Protein AF-A0A831K720-F1 (afdb_monomer_lite)

Sequence (81 aa):
MPVRIKLKLKSLINNREIETSALINSGFTTERPQLLIPRKRAEHLGLWPPPPQALLIELGTAGGPVRNYLIYNSLEVQAVE

Structure (mmCIF, N/CA/C/O backbone):
data_AF-A0A831K720-F1
#
_entry.id   AF-A0A831K720-F1
#
loop_
_atom_site.group_PDB
_atom_site.id
_atom_site.type_symbol
_atom_site.label_atom_id
_atom_site.label_alt_id
_atom_site.label_comp_id
_atom_site.label_asym_id
_atom_site.label_entity_id
_atom_site.label_seq_id
_atom_site.pdbx_PDB_ins_code
_atom_site.Cartn_x
_atom_site.Cartn_y
_atom_site.Cartn_z
_atom_site.occupancy
_atom_site.B_iso_or_equiv
_atom_site.auth_seq_id
_atom_site.auth_comp_id
_atom_site.auth_asym_id
_atom_site.auth_atom_id
_atom_site.pdbx_PDB_model_num
ATOM 1 N N . MET A 1 1 ? -6.357 -18.811 6.412 1.00 67.56 1 MET A N 1
ATOM 2 C CA . MET A 1 1 ? -7.654 -18.106 6.500 1.00 67.56 1 MET A CA 1
ATOM 3 C C . MET A 1 1 ? -7.382 -16.623 6.297 1.00 67.56 1 MET A C 1
ATOM 5 O O . MET A 1 1 ? -6.558 -16.099 7.037 1.00 67.56 1 MET A O 1
ATOM 9 N N . PRO A 1 2 ? -7.946 -15.966 5.273 1.00 79.56 2 PRO A N 1
ATOM 10 C CA . PRO A 1 2 ? -7.701 -14.545 5.060 1.00 79.56 2 PRO A CA 1
ATOM 11 C C . PRO A 1 2 ? -8.408 -13.726 6.147 1.00 79.56 2 PRO A C 1
ATOM 13 O O . PRO A 1 2 ? -9.599 -13.913 6.389 1.00 79.56 2 PRO A O 1
ATOM 16 N N . VAL A 1 3 ? -7.675 -12.829 6.808 1.00 89.56 3 VAL A N 1
ATOM 17 C CA . VAL A 1 3 ? -8.231 -11.948 7.845 1.00 89.56 3 VAL A CA 1
ATOM 18 C C . VAL A 1 3 ? -8.576 -10.611 7.206 1.00 89.56 3 VAL A C 1
ATOM 20 O O . VAL A 1 3 ? -7.717 -9.960 6.605 1.00 89.56 3 VAL A O 1
ATOM 23 N N . ARG A 1 4 ? -9.844 -10.207 7.314 1.00 93.38 4 ARG A N 1
ATOM 24 C CA . ARG A 1 4 ? -10.283 -8.863 6.938 1.00 93.38 4 ARG A CA 1
ATOM 25 C C . ARG A 1 4 ? -10.071 -7.937 8.127 1.00 93.38 4 ARG A C 1
ATOM 27 O O . ARG A 1 4 ? -10.512 -8.244 9.226 1.00 93.38 4 ARG A O 1
ATOM 34 N N . ILE A 1 5 ? -9.440 -6.802 7.876 1.00 94.88 5 ILE A N 1
ATOM 35 C CA . ILE A 1 5 ? -9.186 -5.759 8.869 1.00 94.88 5 ILE A CA 1
ATOM 36 C C . ILE A 1 5 ? -9.625 -4.415 8.295 1.00 94.88 5 ILE A C 1
ATOM 38 O O . ILE A 1 5 ? -9.603 -4.233 7.073 1.00 94.88 5 ILE A O 1
ATOM 42 N N . LYS A 1 6 ? -10.046 -3.469 9.133 1.00 97.06 6 LYS A N 1
ATOM 43 C CA . LYS A 1 6 ? -10.166 -2.075 8.705 1.00 97.06 6 LYS A CA 1
ATOM 44 C C . LYS A 1 6 ? -8.866 -1.346 8.996 1.00 97.06 6 LYS A C 1
ATOM 46 O O . LYS A 1 6 ? -8.288 -1.483 10.071 1.00 97.06 6 LYS A O 1
ATOM 51 N N . LEU A 1 7 ? -8.419 -0.565 8.025 1.00 97.06 7 LEU A N 1
ATOM 52 C CA . LEU A 1 7 ? -7.255 0.290 8.157 1.00 97.06 7 LEU A CA 1
ATOM 53 C C . LEU A 1 7 ? -7.664 1.740 7.956 1.00 97.06 7 LEU A C 1
ATOM 55 O O . LEU A 1 7 ? -8.406 2.057 7.022 1.00 97.06 7 LEU A O 1
ATOM 59 N N . LYS A 1 8 ? -7.099 2.603 8.789 1.00 97.88 8 LYS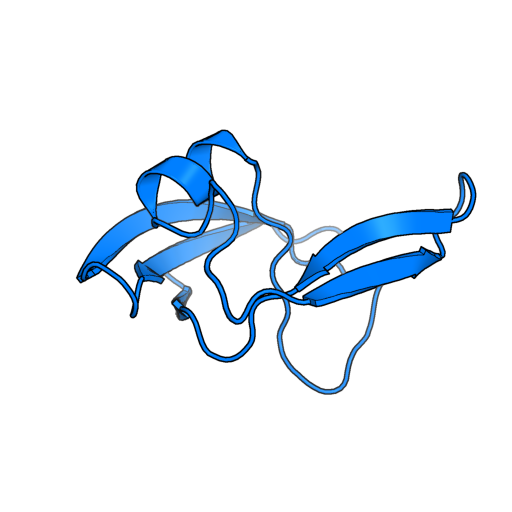 A N 1
ATOM 60 C CA . LYS A 1 8 ? -6.997 4.032 8.544 1.00 97.88 8 LYS A CA 1
ATOM 61 C C . LYS A 1 8 ? -5.640 4.301 7.902 1.00 97.88 8 LYS A C 1
ATOM 63 O O . LYS A 1 8 ? -4.605 3.876 8.420 1.00 97.88 8 LYS A O 1
ATOM 68 N N . LEU A 1 9 ? -5.659 4.929 6.733 1.00 97.81 9 LEU A N 1
ATOM 69 C CA . LEU A 1 9 ? -4.482 5.232 5.926 1.00 97.81 9 LEU A CA 1
ATOM 70 C C . LEU A 1 9 ? -4.377 6.739 5.765 1.00 97.81 9 LEU A C 1
ATOM 72 O O . LEU A 1 9 ? -5.290 7.348 5.206 1.00 97.81 9 LEU A O 1
ATOM 76 N N . LYS A 1 10 ? -3.252 7.318 6.175 1.00 98.19 10 LYS A N 1
ATOM 77 C CA . LYS A 1 10 ? -2.969 8.741 6.000 1.00 98.19 10 LYS A CA 1
ATOM 78 C C . LYS A 1 10 ? -1.746 8.930 5.116 1.00 98.19 10 LYS A C 1
ATOM 80 O O . LYS A 1 10 ? -0.679 8.380 5.377 1.00 98.19 10 LYS A O 1
ATOM 85 N N . SER A 1 11 ? -1.917 9.706 4.051 1.00 97.75 11 SER A N 1
ATOM 86 C CA . SER A 1 11 ? -0.846 10.051 3.124 1.00 97.75 11 SER A CA 1
ATOM 87 C C . SER A 1 11 ? 0.083 11.091 3.714 1.00 97.75 11 SER A C 1
ATOM 89 O O . SER A 1 11 ? -0.351 12.177 4.091 1.00 97.75 11 SER A O 1
ATOM 91 N N . LEU A 1 12 ? 1.377 10.786 3.708 1.00 96.81 12 LEU A N 1
ATOM 92 C CA . LEU A 1 12 ? 2.423 11.737 4.079 1.00 96.81 12 LEU A CA 1
ATOM 93 C C . LEU A 1 12 ? 2.740 12.732 2.951 1.00 96.81 12 LEU A C 1
ATOM 95 O O . LEU A 1 12 ? 3.435 13.714 3.180 1.00 96.81 12 LEU A O 1
ATOM 99 N N . ILE A 1 13 ? 2.224 12.502 1.736 1.00 94.19 13 ILE A N 1
ATOM 100 C CA . ILE A 1 13 ? 2.453 13.376 0.574 1.00 94.19 13 ILE A CA 1
ATOM 101 C C . ILE A 1 13 ? 1.500 14.573 0.594 1.00 94.19 13 ILE A C 1
ATOM 103 O O . ILE A 1 13 ? 1.900 15.693 0.293 1.00 94.19 13 ILE A O 1
ATOM 107 N N . ASN A 1 14 ? 0.224 14.340 0.912 1.00 95.31 14 ASN A N 1
ATOM 108 C CA . ASN A 1 14 ? -0.819 15.366 0.812 1.00 95.31 14 ASN A CA 1
ATOM 109 C C . ASN A 1 14 ? -1.741 15.456 2.038 1.00 95.31 14 ASN A C 1
ATOM 111 O O . ASN A 1 14 ? -2.753 16.150 1.974 1.00 95.31 14 ASN A O 1
ATOM 115 N N . ASN A 1 15 ? -1.418 14.758 3.133 1.00 97.12 15 ASN A N 1
ATOM 116 C CA . ASN A 1 15 ? -2.197 14.709 4.377 1.00 97.12 15 ASN A CA 1
ATOM 117 C C . ASN A 1 15 ? -3.644 14.204 4.235 1.00 97.12 15 ASN A C 1
ATOM 119 O O . ASN A 1 15 ? -4.424 14.325 5.179 1.00 97.12 15 ASN A O 1
ATOM 123 N N . ARG A 1 16 ? -4.028 13.619 3.092 1.00 97.69 16 ARG A N 1
ATOM 124 C CA . ARG A 1 16 ? -5.351 13.002 2.942 1.00 97.69 16 ARG A CA 1
ATOM 125 C C . ARG A 1 16 ? -5.413 11.677 3.672 1.00 97.69 16 ARG A C 1
ATOM 127 O O . ARG A 1 16 ? -4.432 10.937 3.734 1.00 97.69 16 ARG A O 1
ATOM 134 N N . GLU A 1 17 ? -6.602 11.365 4.157 1.00 97.69 17 GLU A N 1
ATOM 135 C CA . GLU A 1 17 ? -6.855 10.192 4.970 1.00 97.69 17 GLU A CA 1
ATOM 136 C C . GLU A 1 17 ? -8.076 9.429 4.463 1.00 97.69 17 GLU A C 1
ATOM 138 O O . GLU A 1 17 ? -9.053 10.028 4.012 1.00 97.69 17 GLU A O 1
ATOM 143 N N . ILE A 1 18 ? -8.010 8.100 4.526 1.00 97.31 18 ILE A N 1
ATOM 144 C CA . ILE A 1 18 ? -9.135 7.216 4.224 1.00 97.31 18 ILE A CA 1
ATOM 145 C C . ILE A 1 18 ? -9.225 6.091 5.246 1.00 97.31 18 ILE A C 1
ATOM 147 O O . ILE A 1 18 ? -8.209 5.569 5.701 1.00 97.31 18 ILE A O 1
ATOM 151 N N . GLU A 1 19 ? -10.445 5.640 5.505 1.00 97.25 19 GLU A N 1
ATOM 152 C CA . GLU A 1 19 ? -10.694 4.340 6.118 1.00 97.25 19 GLU A CA 1
ATOM 153 C C . GLU A 1 19 ? -11.135 3.343 5.045 1.00 97.25 19 GLU A C 1
ATOM 155 O O . GLU A 1 19 ? -11.958 3.644 4.173 1.00 97.25 19 GLU A O 1
ATOM 160 N N . THR A 1 20 ? -10.554 2.147 5.059 1.00 96.19 20 THR A N 1
ATOM 161 C CA . THR A 1 20 ? -10.870 1.095 4.089 1.00 96.19 20 THR A CA 1
ATOM 162 C C . THR A 1 20 ? -10.723 -0.284 4.707 1.00 96.19 20 THR A C 1
ATOM 164 O O . THR A 1 20 ? -9.893 -0.512 5.584 1.00 96.19 20 THR A O 1
ATOM 167 N N . SER A 1 21 ? -11.490 -1.250 4.206 1.00 95.19 21 SER A N 1
ATOM 168 C CA . SER A 1 21 ? -11.176 -2.653 4.461 1.00 95.19 21 SER A CA 1
ATOM 169 C C . SER A 1 21 ? -9.905 -3.057 3.715 1.00 95.19 21 SER A C 1
ATOM 171 O O . SER A 1 21 ? -9.700 -2.657 2.566 1.00 95.19 21 SER A O 1
ATOM 173 N N . ALA A 1 22 ? -9.106 -3.903 4.350 1.00 94.69 22 ALA A N 1
ATOM 174 C CA . ALA A 1 22 ? -7.935 -4.552 3.793 1.00 94.69 22 ALA A CA 1
ATOM 175 C C . ALA A 1 22 ? -7.969 -6.056 4.092 1.00 94.69 22 ALA A C 1
ATOM 177 O O . ALA A 1 22 ? -8.686 -6.524 4.982 1.00 94.69 22 ALA A O 1
ATOM 178 N N . LEU A 1 23 ? -7.194 -6.809 3.316 1.00 93.38 23 LEU A N 1
ATOM 179 C CA . LEU A 1 23 ? -7.004 -8.240 3.494 1.00 93.38 23 LEU A CA 1
ATOM 180 C C . LEU A 1 23 ? -5.568 -8.489 3.945 1.00 93.38 23 LEU A C 1
ATOM 182 O O . LEU A 1 23 ? -4.635 -8.125 3.231 1.00 93.38 23 LEU A O 1
ATOM 186 N N . ILE A 1 24 ? -5.390 -9.127 5.097 1.00 90.06 24 ILE A N 1
ATOM 187 C CA . ILE A 1 24 ? -4.068 -9.577 5.532 1.00 90.06 24 ILE A CA 1
ATOM 188 C C . ILE A 1 24 ? -3.708 -10.819 4.714 1.00 90.06 24 ILE A C 1
ATOM 190 O O . ILE A 1 24 ? -4.418 -11.828 4.753 1.00 90.06 24 ILE A O 1
ATOM 194 N N . ASN A 1 25 ? -2.613 -10.727 3.957 1.00 84.81 25 ASN A N 1
ATOM 195 C CA . ASN A 1 25 ? -2.115 -11.805 3.112 1.00 84.81 25 ASN A CA 1
ATOM 196 C C . ASN A 1 25 ? -0.901 -12.474 3.769 1.00 84.81 25 ASN A C 1
ATOM 198 O O . ASN A 1 25 ? 0.150 -11.855 3.882 1.00 84.81 25 ASN A O 1
ATOM 202 N N . SER A 1 26 ? -1.040 -13.740 4.173 1.00 81.00 26 SER A N 1
ATOM 203 C CA . SER A 1 26 ? 0.068 -14.559 4.690 1.00 81.00 26 SER A CA 1
ATOM 204 C C . SER A 1 26 ? 0.812 -15.343 3.602 1.00 81.00 26 SER A C 1
ATOM 206 O O . SER A 1 26 ? 1.804 -15.998 3.895 1.00 81.00 26 SER A O 1
ATOM 208 N N . GLY A 1 27 ? 0.328 -15.321 2.358 1.00 81.31 27 GLY A N 1
ATOM 209 C CA . GLY A 1 27 ? 0.965 -15.953 1.197 1.00 81.31 27 GLY A CA 1
ATOM 210 C C . GLY A 1 27 ? 2.060 -15.099 0.552 1.00 81.31 27 GLY A C 1
ATOM 211 O O . GLY A 1 27 ? 2.662 -15.523 -0.428 1.00 81.31 27 GLY A O 1
ATOM 212 N N . PHE A 1 28 ? 2.311 -13.901 1.083 1.00 81.44 28 PHE A N 1
ATOM 213 C CA . PHE A 1 28 ? 3.429 -13.046 0.711 1.00 81.44 28 PHE A CA 1
ATOM 214 C C . PHE A 1 28 ? 4.055 -12.478 1.981 1.00 81.44 28 PHE A C 1
ATOM 216 O O . PHE A 1 28 ? 3.381 -11.817 2.769 1.00 81.44 28 PHE A O 1
ATOM 223 N N . THR A 1 29 ? 5.341 -12.741 2.176 1.00 81.19 29 THR A N 1
ATOM 224 C CA . THR A 1 29 ? 6.096 -12.284 3.343 1.00 81.19 29 THR A CA 1
ATOM 225 C C . THR A 1 29 ? 7.196 -11.334 2.912 1.00 81.19 29 THR A C 1
ATOM 227 O O . THR A 1 29 ? 7.815 -11.500 1.864 1.00 81.19 29 THR A O 1
ATOM 230 N N . THR A 1 30 ? 7.463 -10.341 3.745 1.00 85.62 30 THR A N 1
ATOM 231 C CA . THR A 1 30 ? 8.488 -9.328 3.515 1.00 85.62 30 THR A CA 1
ATOM 232 C C . THR A 1 30 ? 8.958 -8.799 4.869 1.00 85.62 30 THR A C 1
ATOM 234 O O . THR A 1 30 ? 8.246 -8.930 5.864 1.00 85.62 30 THR A O 1
ATOM 237 N N . GLU A 1 31 ? 10.154 -8.219 4.927 1.00 87.50 31 GLU A N 1
ATOM 238 C CA . GLU A 1 31 ? 10.743 -7.722 6.178 1.00 87.50 31 GLU A CA 1
ATOM 239 C C . GLU A 1 31 ? 10.046 -6.473 6.727 1.00 87.50 31 GLU A C 1
ATOM 241 O O . GLU A 1 31 ? 10.173 -6.148 7.905 1.00 87.50 31 GLU A O 1
ATOM 246 N N . ARG A 1 32 ? 9.315 -5.746 5.876 1.00 87.88 32 ARG A N 1
ATOM 247 C CA . ARG A 1 32 ? 8.589 -4.529 6.254 1.00 87.88 32 ARG A CA 1
ATOM 248 C C . ARG A 1 32 ? 7.133 -4.635 5.829 1.00 87.88 32 ARG A C 1
ATOM 250 O O . ARG A 1 32 ? 6.886 -5.153 4.745 1.00 87.88 32 ARG A O 1
ATOM 257 N N . PRO A 1 33 ? 6.171 -4.102 6.602 1.00 88.00 33 PRO A N 1
ATOM 258 C CA . PRO A 1 33 ? 4.779 -4.067 6.172 1.00 88.00 33 PRO A CA 1
ATOM 259 C C . PRO A 1 33 ? 4.635 -3.417 4.791 1.00 88.00 33 PRO A C 1
ATOM 261 O O . PRO A 1 33 ? 5.180 -2.342 4.538 1.00 88.00 33 PRO A O 1
ATOM 264 N N . GLN A 1 34 ? 3.894 -4.073 3.900 1.00 91.94 34 GLN A N 1
ATOM 265 C CA . GLN A 1 34 ? 3.595 -3.577 2.559 1.00 91.94 34 GLN A CA 1
ATOM 266 C C . GLN A 1 34 ? 2.089 -3.612 2.310 1.00 91.94 34 GLN A C 1
ATOM 268 O O . GLN A 1 34 ? 1.390 -4.518 2.765 1.00 91.94 34 GLN A O 1
ATOM 273 N N . LEU A 1 35 ? 1.599 -2.627 1.559 1.00 94.19 35 LEU A N 1
ATOM 274 C CA . LEU A 1 35 ? 0.206 -2.533 1.139 1.00 94.19 35 LEU A CA 1
ATOM 275 C C . LEU A 1 35 ? 0.129 -2.539 -0.387 1.00 94.19 35 LEU A C 1
ATOM 277 O O . LEU A 1 35 ? 0.745 -1.708 -1.050 1.00 94.19 35 LEU A O 1
ATOM 281 N N . LEU A 1 36 ? -0.688 -3.437 -0.939 1.00 94.19 36 LEU A N 1
ATOM 282 C CA . LEU A 1 36 ? -1.153 -3.327 -2.319 1.00 94.19 36 LEU A CA 1
ATOM 283 C C . LEU A 1 36 ? -2.387 -2.426 -2.337 1.00 94.19 36 LEU A C 1
ATOM 285 O O . LEU A 1 36 ? -3.424 -2.766 -1.765 1.00 94.19 36 LEU A O 1
ATOM 289 N N . ILE A 1 37 ? -2.271 -1.267 -2.981 1.00 95.69 37 ILE A N 1
ATOM 290 C CA . ILE A 1 37 ? -3.308 -0.233 -2.961 1.00 95.69 37 ILE A CA 1
ATOM 291 C C . ILE A 1 37 ? -3.997 -0.178 -4.328 1.00 95.69 37 ILE A C 1
ATOM 293 O O . ILE A 1 37 ? -3.331 0.058 -5.337 1.00 95.69 37 ILE A O 1
ATOM 297 N N . PRO A 1 38 ? -5.331 -0.345 -4.397 1.00 95.81 38 PRO A N 1
ATOM 298 C CA . PRO A 1 38 ? -6.066 -0.156 -5.641 1.00 95.81 38 PRO A CA 1
ATOM 299 C C . PRO A 1 38 ? -5.881 1.263 -6.184 1.00 95.81 38 PRO A C 1
ATOM 301 O O . PRO A 1 38 ? -5.964 2.233 -5.429 1.00 95.81 38 PRO A O 1
ATOM 304 N N . ARG A 1 39 ? -5.729 1.404 -7.505 1.00 96.25 39 ARG A N 1
ATOM 305 C CA . ARG A 1 39 ? -5.439 2.691 -8.162 1.00 96.25 39 ARG A CA 1
ATOM 306 C C . ARG A 1 39 ? -6.363 3.839 -7.738 1.00 96.25 39 ARG A C 1
ATOM 308 O O . ARG A 1 39 ? -5.872 4.908 -7.408 1.00 96.25 39 ARG A O 1
ATOM 315 N N . LYS A 1 40 ? -7.678 3.607 -7.639 1.00 96.31 40 LYS A N 1
ATOM 316 C CA . LYS A 1 40 ? -8.639 4.633 -7.181 1.00 96.31 40 LYS A CA 1
ATOM 317 C C . LYS A 1 40 ? -8.336 5.164 -5.770 1.00 96.31 40 LYS A C 1
ATOM 319 O O . LYS A 1 40 ? -8.559 6.334 -5.481 1.00 96.31 40 LYS A O 1
ATOM 324 N N . ARG A 1 41 ? -7.843 4.307 -4.868 1.00 96.88 41 ARG A N 1
ATOM 325 C CA . ARG A 1 41 ? -7.426 4.714 -3.515 1.00 96.88 41 ARG A CA 1
ATOM 326 C C . ARG A 1 41 ? -6.075 5.429 -3.554 1.00 96.88 41 ARG A C 1
ATOM 328 O O . ARG A 1 41 ? -5.908 6.424 -2.859 1.00 96.88 41 ARG A O 1
ATOM 335 N N . ALA A 1 42 ? -5.157 4.969 -4.406 1.00 97.56 42 ALA A N 1
ATOM 336 C CA . ALA A 1 42 ? -3.870 5.622 -4.634 1.00 97.56 42 ALA A CA 1
ATOM 337 C C . ALA A 1 42 ? -4.037 7.056 -5.172 1.00 97.56 42 ALA A C 1
ATOM 339 O O . ALA A 1 42 ? -3.376 7.963 -4.678 1.00 97.56 42 ALA A O 1
ATOM 340 N N . GLU A 1 43 ? -4.969 7.284 -6.104 1.00 97.44 43 GLU A N 1
ATOM 341 C CA . GLU A 1 43 ? -5.336 8.617 -6.613 1.00 97.44 43 GLU A CA 1
ATOM 342 C C . GLU A 1 43 ? -5.777 9.547 -5.478 1.00 97.44 43 GLU A C 1
ATOM 344 O O . GLU A 1 43 ? -5.288 10.669 -5.348 1.00 97.44 43 GLU A O 1
ATOM 349 N N . HIS A 1 44 ? -6.656 9.060 -4.598 1.00 96.75 44 HIS A N 1
ATOM 350 C CA . HIS A 1 44 ? -7.110 9.846 -3.457 1.00 96.75 44 HIS A CA 1
ATOM 351 C C . HIS A 1 44 ? -5.955 10.207 -2.512 1.00 96.75 44 HIS A C 1
ATOM 353 O O . HIS A 1 44 ? -5.850 11.361 -2.101 1.00 96.75 44 HIS A O 1
ATOM 359 N N . LEU A 1 45 ? -5.063 9.255 -2.226 1.00 97.75 45 LEU A N 1
ATOM 360 C CA . LEU A 1 45 ? -3.901 9.424 -1.347 1.00 97.75 45 LEU A CA 1
ATOM 361 C C . LEU A 1 45 ? -2.725 10.174 -2.004 1.00 97.75 45 LEU A C 1
ATOM 363 O O . LEU A 1 45 ? -1.709 10.389 -1.351 1.00 97.75 45 LEU A O 1
ATOM 367 N N . GLY A 1 46 ? -2.831 10.591 -3.270 1.00 97.12 46 GLY A N 1
ATOM 368 C CA . GLY A 1 46 ? -1.729 11.254 -3.984 1.00 97.12 46 GLY A CA 1
ATOM 369 C C . GLY A 1 46 ? -0.550 10.330 -4.312 1.00 97.12 46 GLY A C 1
ATOM 370 O O . GLY A 1 46 ? 0.559 10.799 -4.533 1.00 97.12 46 GLY A O 1
ATOM 371 N N . LEU A 1 47 ? -0.789 9.018 -4.330 1.00 97.19 47 LEU A N 1
ATOM 372 C CA . LEU A 1 47 ? 0.162 7.982 -4.744 1.00 97.19 47 LEU A CA 1
ATOM 373 C C . LEU A 1 47 ? 0.030 7.646 -6.241 1.00 97.19 47 LEU A C 1
ATOM 375 O O . LEU A 1 47 ? 0.839 6.891 -6.778 1.00 97.19 47 LEU A O 1
ATOM 379 N N . TRP A 1 48 ? -1.011 8.169 -6.901 1.00 97.50 48 TRP A N 1
ATOM 380 C CA . TRP A 1 48 ? -1.226 8.062 -8.340 1.00 97.50 48 TRP A CA 1
ATOM 381 C C . TRP A 1 48 ? -1.679 9.414 -8.945 1.00 97.50 48 TRP A C 1
ATOM 383 O O . TRP A 1 48 ? -2.605 10.012 -8.392 1.00 97.50 48 TRP A O 1
ATOM 393 N N . PRO A 1 49 ? -1.122 9.880 -10.088 1.00 96.94 49 PRO A N 1
ATOM 394 C CA . PRO A 1 49 ? 0.019 9.315 -10.817 1.00 96.94 49 PRO A CA 1
ATOM 395 C C . PRO A 1 49 ? 1.243 9.097 -9.915 1.00 96.94 49 PRO A C 1
ATOM 397 O O . PRO A 1 49 ? 1.335 9.756 -8.878 1.00 96.94 49 PRO A O 1
ATOM 400 N N . PRO A 1 50 ? 2.124 8.132 -10.233 1.00 97.06 50 PRO A N 1
ATOM 401 C CA . PRO A 1 50 ? 3.232 7.785 -9.351 1.00 97.06 50 PRO A CA 1
ATOM 402 C C . PRO A 1 50 ? 4.073 9.029 -9.036 1.00 97.06 50 PRO A C 1
ATOM 404 O O . PRO A 1 50 ? 4.432 9.756 -9.967 1.00 97.06 50 PRO A O 1
ATOM 407 N N . PRO A 1 51 ? 4.379 9.306 -7.757 1.00 96.00 51 PRO A N 1
ATOM 408 C CA . PRO A 1 51 ? 5.210 10.446 -7.396 1.00 96.00 51 PRO A CA 1
ATOM 409 C C . PRO A 1 51 ? 6.655 10.249 -7.900 1.00 96.00 51 PRO A C 1
ATOM 411 O O . PRO A 1 51 ? 7.052 9.111 -8.156 1.00 96.00 51 PRO A O 1
ATOM 414 N N . PRO A 1 52 ? 7.473 11.314 -8.010 1.00 95.31 52 PRO A N 1
ATOM 415 C CA . PRO A 1 52 ? 8.827 11.232 -8.578 1.00 95.31 52 PRO A CA 1
ATOM 416 C C . PRO A 1 52 ? 9.747 10.193 -7.920 1.00 95.31 52 PRO A C 1
ATOM 418 O O . PRO A 1 52 ? 10.598 9.611 -8.582 1.00 95.31 52 PRO A O 1
ATOM 421 N N . GLN A 1 53 ? 9.564 9.941 -6.623 1.00 94.88 53 GLN A N 1
ATOM 422 C CA . GLN A 1 53 ? 10.316 8.952 -5.849 1.00 94.88 53 GLN A CA 1
ATOM 423 C C . GLN A 1 53 ? 9.817 7.503 -6.005 1.00 94.88 53 GLN A C 1
ATOM 425 O O . GLN A 1 53 ? 10.349 6.602 -5.356 1.00 94.88 53 GLN A O 1
ATOM 430 N N . ALA A 1 54 ? 8.768 7.262 -6.794 1.00 97.38 54 ALA A N 1
ATOM 431 C CA . ALA A 1 54 ? 8.247 5.922 -7.022 1.00 97.38 54 ALA A CA 1
ATOM 432 C C . ALA A 1 54 ? 9.224 5.088 -7.859 1.00 97.38 54 ALA A C 1
ATOM 434 O O . ALA A 1 54 ? 9.726 5.536 -8.889 1.00 97.38 54 ALA A O 1
ATOM 435 N N . LEU A 1 55 ? 9.437 3.839 -7.455 1.00 97.50 55 LEU A N 1
ATOM 436 C CA . LEU A 1 55 ? 10.255 2.884 -8.195 1.00 97.50 55 LEU A CA 1
ATOM 437 C C . LEU A 1 55 ? 9.357 1.932 -8.976 1.00 97.50 55 LEU A C 1
ATOM 439 O O . LEU A 1 55 ? 8.456 1.328 -8.399 1.00 97.50 55 LEU A O 1
ATOM 443 N N . LEU A 1 56 ? 9.611 1.758 -10.272 1.00 97.50 56 LEU A N 1
ATOM 444 C CA . LEU A 1 56 ? 8.980 0.686 -11.036 1.00 97.50 56 LEU A CA 1
ATOM 445 C C . LEU A 1 56 ? 9.726 -0.619 -10.750 1.00 97.50 56 LEU A C 1
ATOM 447 O O . LEU A 1 56 ? 10.877 -0.774 -11.151 1.00 97.50 56 LEU A O 1
ATOM 451 N N . ILE A 1 57 ? 9.070 -1.542 -10.055 1.00 95.75 57 ILE A N 1
ATOM 452 C CA . ILE A 1 57 ? 9.635 -2.839 -9.679 1.00 95.75 57 ILE A CA 1
ATOM 453 C C . ILE A 1 57 ? 8.892 -3.976 -10.372 1.00 95.75 57 ILE A C 1
ATOM 455 O O . ILE A 1 57 ? 7.717 -3.845 -10.719 1.00 95.75 57 ILE A O 1
ATOM 459 N N . GLU A 1 58 ? 9.572 -5.105 -10.534 1.00 95.50 58 GLU A N 1
ATOM 460 C CA . GLU A 1 58 ? 8.966 -6.355 -10.978 1.00 95.50 58 GLU A CA 1
ATOM 461 C C . GLU A 1 58 ? 8.710 -7.269 -9.776 1.00 95.50 58 GLU A C 1
ATOM 463 O O . GLU A 1 58 ? 9.559 -7.414 -8.896 1.00 95.50 58 GLU A O 1
ATOM 468 N N . LEU A 1 59 ? 7.521 -7.862 -9.722 1.00 90.06 59 LEU A N 1
ATOM 469 C CA . LEU A 1 59 ? 7.093 -8.781 -8.675 1.00 90.06 59 LEU A CA 1
ATOM 470 C C . LEU A 1 59 ? 6.675 -10.104 -9.309 1.00 90.06 59 LEU A C 1
ATOM 472 O O . LEU A 1 59 ? 5.859 -10.128 -10.231 1.00 90.06 59 LEU A O 1
ATOM 476 N N . GLY A 1 60 ? 7.198 -11.210 -8.787 1.00 89.44 60 GLY A N 1
ATOM 477 C CA . GLY A 1 60 ? 6.753 -12.545 -9.171 1.00 89.44 60 GLY A CA 1
ATOM 478 C C . GLY A 1 60 ? 5.360 -12.843 -8.616 1.00 89.44 60 GLY A C 1
ATOM 479 O O . GLY A 1 60 ? 5.101 -12.645 -7.430 1.00 89.44 60 GLY A O 1
ATOM 480 N N . THR A 1 61 ? 4.463 -13.344 -9.463 1.00 89.44 61 THR A N 1
ATOM 481 C CA . THR A 1 61 ? 3.150 -13.865 -9.058 1.00 89.44 61 THR A CA 1
ATOM 482 C C . THR A 1 61 ? 2.957 -15.276 -9.605 1.00 89.44 61 THR A C 1
ATOM 484 O O . THR A 1 61 ? 3.699 -15.710 -10.486 1.00 89.44 61 THR A O 1
ATOM 487 N N . ALA A 1 62 ? 1.923 -15.984 -9.143 1.00 89.94 62 ALA A N 1
ATOM 488 C CA . ALA A 1 62 ? 1.563 -17.289 -9.703 1.00 89.94 62 ALA A CA 1
ATOM 489 C C . ALA A 1 62 ? 1.214 -17.230 -11.207 1.00 89.94 62 ALA A C 1
ATOM 491 O O . ALA A 1 62 ? 1.339 -18.233 -11.901 1.00 89.94 62 ALA A O 1
ATOM 492 N N . GLY A 1 63 ? 0.796 -16.062 -11.713 1.00 93.00 63 GLY A N 1
ATOM 493 C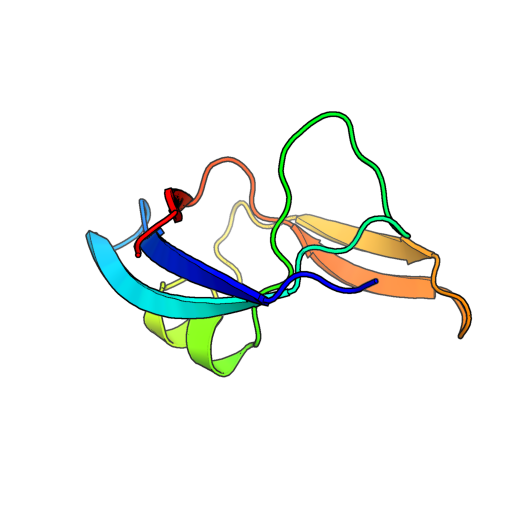 CA . GLY A 1 63 ? 0.494 -15.826 -13.129 1.00 93.00 63 GLY A CA 1
ATOM 494 C C . GLY A 1 63 ? 1.676 -15.304 -13.953 1.00 93.00 63 GLY A C 1
ATOM 495 O O . GLY A 1 63 ? 1.480 -14.940 -15.108 1.00 93.00 63 GLY A O 1
ATOM 496 N N . GLY A 1 64 ? 2.877 -15.228 -13.371 1.00 95.69 64 GLY A N 1
ATOM 497 C CA . GLY A 1 64 ? 4.061 -14.628 -13.990 1.00 95.69 64 GLY A CA 1
ATOM 498 C C . GLY A 1 64 ? 4.452 -13.274 -13.382 1.00 95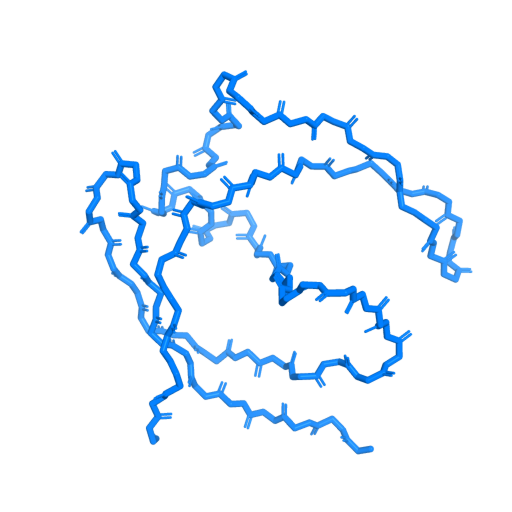.69 64 GLY A C 1
ATOM 499 O O . GLY A 1 64 ? 3.834 -12.817 -12.412 1.00 95.69 64 GLY A O 1
ATOM 500 N N . PRO A 1 65 ? 5.515 -12.641 -13.904 1.00 95.62 65 PRO A N 1
ATOM 501 C CA . PRO A 1 65 ? 5.992 -11.359 -13.407 1.00 95.62 65 PRO A CA 1
ATOM 502 C C . PRO A 1 65 ? 5.018 -10.226 -13.748 1.00 95.62 65 PRO A C 1
ATOM 504 O O . PRO A 1 65 ? 4.491 -10.143 -14.858 1.00 95.62 65 PRO A O 1
ATOM 507 N N . VAL A 1 66 ? 4.803 -9.322 -12.796 1.00 94.81 66 VAL A N 1
ATOM 508 C CA . VAL A 1 66 ? 4.028 -8.087 -12.980 1.00 94.81 66 VAL A CA 1
ATOM 509 C C . VAL A 1 66 ? 4.862 -6.882 -12.573 1.00 94.81 66 VAL A C 1
ATOM 511 O O . VAL A 1 66 ? 5.738 -6.989 -11.718 1.00 94.81 66 VAL A O 1
ATOM 514 N N . ARG A 1 67 ? 4.572 -5.713 -13.149 1.00 95.69 67 ARG A N 1
ATOM 515 C CA . ARG A 1 67 ? 5.235 -4.459 -12.772 1.00 95.69 67 ARG A CA 1
ATOM 516 C C . ARG A 1 67 ? 4.331 -3.606 -11.901 1.00 95.69 67 ARG A C 1
ATOM 518 O O . ARG A 1 67 ? 3.186 -3.365 -12.271 1.00 95.69 67 ARG A O 1
ATOM 525 N N . ASN A 1 68 ? 4.873 -3.107 -10.796 1.00 95.62 68 ASN 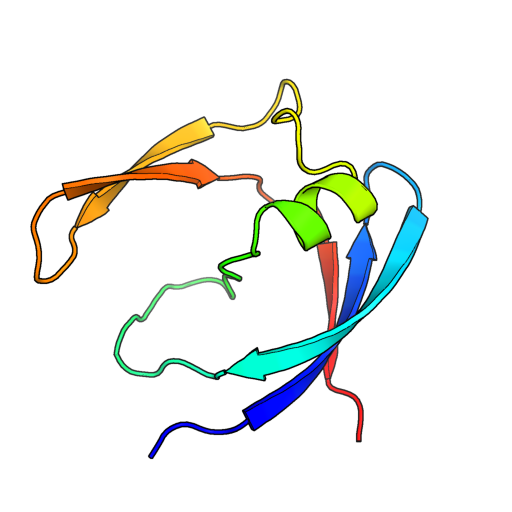A N 1
ATOM 526 C CA . ASN A 1 68 ? 4.180 -2.227 -9.861 1.00 95.62 68 ASN A CA 1
ATOM 527 C C . ASN A 1 68 ? 5.057 -1.031 -9.485 1.00 95.62 68 ASN A C 1
ATOM 529 O O . ASN A 1 68 ? 6.282 -1.113 -9.508 1.00 95.62 68 ASN A O 1
ATOM 533 N N . TYR A 1 69 ? 4.417 0.070 -9.095 1.00 97.50 69 TYR A N 1
ATOM 534 C CA . TYR A 1 69 ? 5.111 1.194 -8.475 1.00 97.50 69 TYR A CA 1
ATOM 535 C C . TYR A 1 69 ? 5.244 0.956 -6.971 1.00 97.50 69 TYR A C 1
ATOM 537 O O . TYR A 1 69 ? 4.244 0.768 -6.279 1.00 97.50 69 TYR A O 1
ATOM 545 N N . LEU A 1 70 ? 6.476 0.988 -6.471 1.00 95.94 70 LEU A N 1
ATOM 546 C CA . LEU A 1 70 ? 6.802 0.938 -5.055 1.00 95.94 70 LEU A CA 1
ATOM 547 C C . LEU A 1 70 ? 7.124 2.343 -4.551 1.00 95.94 70 LEU A C 1
ATOM 549 O O . LEU A 1 70 ? 7.964 3.040 -5.116 1.00 95.94 70 LEU A O 1
ATOM 553 N N . ILE A 1 71 ? 6.462 2.746 -3.468 1.00 96.75 71 ILE A N 1
ATOM 554 C CA . ILE A 1 71 ? 6.645 4.056 -2.845 1.00 96.75 71 ILE A CA 1
ATOM 555 C C . ILE A 1 71 ? 6.952 3.834 -1.366 1.00 96.75 71 ILE A C 1
ATOM 557 O O . ILE A 1 71 ? 6.063 3.510 -0.576 1.00 96.75 71 ILE A O 1
ATOM 561 N N . TYR A 1 72 ? 8.216 4.002 -0.988 1.00 95.12 72 TYR 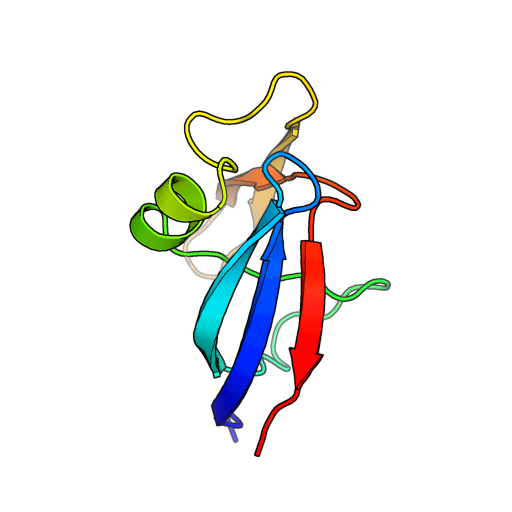A N 1
ATOM 562 C CA . TYR A 1 72 ? 8.648 3.827 0.395 1.00 95.12 72 TYR A CA 1
ATOM 563 C C . TYR A 1 72 ? 8.116 4.935 1.306 1.00 95.12 72 TYR A C 1
ATOM 565 O O . TYR A 1 72 ? 8.042 6.092 0.900 1.00 95.12 72 TYR A O 1
ATOM 573 N N . ASN A 1 73 ? 7.793 4.567 2.551 1.00 94.38 73 ASN A N 1
ATOM 574 C CA . ASN A 1 73 ? 7.503 5.485 3.660 1.00 94.38 73 ASN A CA 1
ATOM 575 C C . ASN A 1 73 ? 6.496 6.598 3.306 1.00 94.38 73 ASN A C 1
ATOM 577 O O . ASN A 1 73 ? 6.686 7.752 3.675 1.00 94.38 73 ASN A O 1
ATOM 581 N N . SER A 1 74 ? 5.447 6.262 2.551 1.00 95.25 74 SER A N 1
ATOM 582 C CA . SER A 1 74 ? 4.475 7.233 2.026 1.00 95.25 74 SER A CA 1
ATOM 583 C C . SER A 1 74 ? 3.164 7.301 2.810 1.00 95.25 74 SER A C 1
ATOM 585 O O . SER A 1 74 ? 2.369 8.216 2.586 1.00 95.25 74 SER A O 1
ATOM 587 N N . LEU A 1 75 ? 2.942 6.355 3.726 1.00 96.69 75 LEU A N 1
ATOM 588 C CA . LEU A 1 75 ? 1.711 6.226 4.497 1.00 96.69 75 LEU A CA 1
ATOM 589 C C . LEU A 1 75 ? 1.992 6.022 5.984 1.00 96.69 75 LEU A C 1
ATOM 591 O O . LEU A 1 75 ? 2.827 5.198 6.357 1.00 96.69 75 LEU A O 1
ATOM 595 N N . GLU A 1 76 ? 1.201 6.696 6.810 1.00 97.25 76 GLU A N 1
ATOM 596 C CA . GLU A 1 76 ? 0.888 6.257 8.168 1.00 97.25 76 GLU A CA 1
ATOM 597 C C . GLU A 1 76 ? -0.282 5.267 8.099 1.00 97.25 76 GLU A C 1
ATOM 599 O O . GLU A 1 76 ? -1.268 5.496 7.389 1.00 97.25 76 GLU A O 1
ATOM 604 N N . VAL A 1 77 ? -0.160 4.144 8.809 1.00 96.62 77 VAL A N 1
ATOM 605 C CA . VAL A 1 77 ? -1.120 3.035 8.758 1.00 96.62 77 VAL A CA 1
ATOM 606 C C . VAL A 1 77 ? -1.520 2.653 10.173 1.00 96.62 77 VAL A C 1
ATOM 608 O O . VAL A 1 77 ? -0.663 2.341 10.998 1.00 96.62 77 VAL A O 1
ATOM 611 N N . GLN A 1 78 ? -2.823 2.626 10.431 1.00 97.06 78 GLN A N 1
ATOM 612 C CA . GLN A 1 78 ? -3.387 2.223 11.713 1.00 97.06 78 GLN A CA 1
ATOM 613 C C . GLN A 1 78 ? -4.494 1.188 11.499 1.00 97.06 78 GLN A C 1
ATOM 615 O O . GLN A 1 78 ? -5.359 1.361 10.642 1.00 97.06 78 GLN A O 1
ATOM 620 N N . ALA A 1 79 ? -4.478 0.113 12.288 1.00 95.19 79 ALA A N 1
ATOM 621 C CA . ALA A 1 79 ? -5.623 -0.782 12.407 1.00 95.19 79 ALA A CA 1
ATOM 622 C C . ALA A 1 79 ? -6.724 -0.106 13.232 1.00 95.19 79 ALA A C 1
ATOM 624 O O . ALA A 1 79 ? -6.443 0.449 14.294 1.00 95.19 79 ALA A O 1
ATOM 625 N N . VAL A 1 80 ? -7.960 -0.160 12.743 1.00 93.00 80 VAL A N 1
ATOM 626 C CA . VAL A 1 80 ? -9.143 0.379 13.430 1.00 93.00 80 VAL A CA 1
ATOM 627 C C . VAL A 1 80 ? -10.196 -0.721 13.594 1.00 93.00 80 VAL A C 1
ATOM 629 O O . VAL A 1 80 ? -10.216 -1.664 12.799 1.00 93.00 80 VAL A O 1
ATOM 632 N N . GLU A 1 81 ? -11.023 -0.620 14.641 1.00 75.38 81 GLU A N 1
ATOM 633 C CA . GLU A 1 81 ? -12.061 -1.610 14.995 1.00 75.38 81 GLU A CA 1
ATOM 634 C C . GLU A 1 81 ? -13.191 -1.755 13.944 1.00 75.38 81 GLU A C 1
ATOM 636 O O 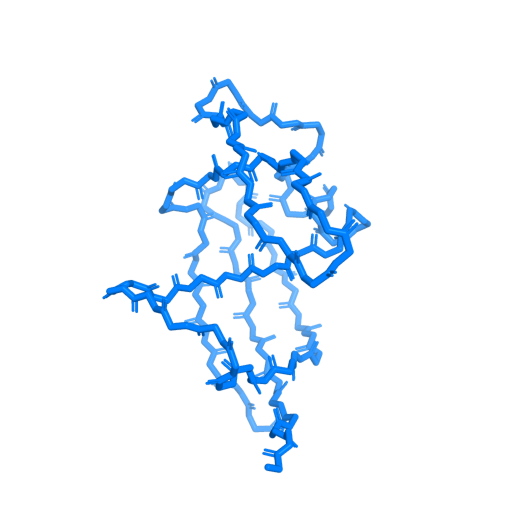. GLU A 1 81 ? -13.666 -0.766 13.321 1.00 75.38 81 GLU A O 1
#

Secondary structure (DSSP, 8-state):
-PEEEEEEEEETTT--EEEEEEEE-SSS--SS------HHHHHHTT-SSPPTT-EEEEEEETTEEEEEEE-TT-EEEEEE-

pLDDT: mean 93.51, std 5.74, range [67.56, 98.19]

Foldseek 3Di:
DKDKFWKWKAFPVPRDIDIDIDIDDPVDDDPDDDDDDDQVVCVRSVPPVPPPQWDFDWDQDPVGIDTDTDDPPGIDMDTDD

Radius of gyration: 13.14 Å; chains: 1; bounding box: 23×34×29 Å